Protein AF-A0A4U8SWJ5-F1 (afdb_monomer)

Mean predicted aligned error: 12.41 Å

Solvent-accessible surface area (backbone atoms only — not comparable to full-atom values): 5826 Å² total; per-residue (Å²): 132,85,76,62,93,59,64,76,80,71,45,70,62,52,52,18,58,74,70,72,48,55,54,63,57,57,51,47,26,57,73,76,35,48,67,62,36,51,56,53,53,47,54,54,54,48,52,36,52,50,54,38,51,54,52,53,52,52,51,50,54,51,52,52,53,52,54,58,52,51,56,59,63,74,66,57,74,77,77,75,81,78,78,78,74,78,78,76,80,86,79,82,88,134

Secondary structure (DSSP, 8-state):
----TT-----HHHHHHHTTS-HHHHHHHHHH-HHHHHHHHHHHHHHHHHHHHHHHHHHHHHHHHHHHHHHHHHTSPPPPP-------------

Foldseek 3Di:
DDDPPLDPPQDLVNLCVVVVHDSVVLVCCVVPVVVVNVVSVVVVVVVSVVVVVVVVVVVVVVVVVVVVVVVVVVPDDDDPPPPPPPPPDPDDDD

Structure (mmCIF, N/CA/C/O backbone):
data_AF-A0A4U8SWJ5-F1
#
_entry.id   AF-A0A4U8SWJ5-F1
#
loop_
_atom_site.group_PDB
_atom_site.id
_atom_site.type_symbol
_atom_site.label_atom_id
_atom_site.label_alt_id
_atom_site.label_comp_id
_atom_site.label_asym_id
_atom_site.label_entity_id
_atom_site.label_seq_id
_atom_site.pdbx_PDB_ins_code
_atom_site.Cartn_x
_atom_site.Cartn_y
_atom_site.Cartn_z
_atom_site.occupancy
_atom_site.B_iso_or_equiv
_atom_site.auth_seq_id
_atom_site.auth_comp_id
_atom_site.auth_asym_id
_atom_site.auth_atom_id
_atom_site.pdbx_PDB_model_num
ATOM 1 N N . MET A 1 1 ? 9.073 12.712 17.929 1.00 37.66 1 MET A N 1
ATOM 2 C CA . MET A 1 1 ? 8.208 12.742 16.728 1.00 37.66 1 MET A CA 1
ATOM 3 C C . MET A 1 1 ? 7.168 11.652 16.901 1.00 37.66 1 MET A C 1
ATOM 5 O O . MET A 1 1 ? 7.552 10.504 17.067 1.00 37.66 1 MET A O 1
ATOM 9 N N . LYS A 1 2 ? 5.886 12.011 17.012 1.00 41.09 2 LYS A N 1
ATOM 10 C CA . LYS A 1 2 ? 4.807 11.046 17.261 1.00 41.09 2 LYS A CA 1
ATOM 11 C C . LYS A 1 2 ? 4.632 10.203 15.995 1.00 41.09 2 LYS A C 1
ATOM 13 O O . LYS A 1 2 ? 4.334 10.752 14.937 1.00 41.09 2 LYS A O 1
ATOM 18 N N . ASN A 1 3 ? 4.903 8.905 16.084 1.00 49.75 3 ASN A N 1
ATOM 19 C CA . ASN A 1 3 ? 4.648 7.969 14.996 1.00 49.75 3 ASN A CA 1
ATOM 20 C C . ASN A 1 3 ? 3.136 7.943 14.781 1.00 49.75 3 ASN A C 1
ATOM 22 O O . ASN A 1 3 ? 2.406 7.604 15.707 1.00 49.75 3 ASN A O 1
ATOM 26 N N . ASN A 1 4 ? 2.669 8.363 13.606 1.00 53.84 4 ASN A N 1
ATOM 27 C CA . ASN A 1 4 ? 1.266 8.232 13.244 1.00 53.84 4 ASN A CA 1
ATOM 28 C C . ASN A 1 4 ? 0.942 6.726 13.273 1.00 53.84 4 ASN A C 1
ATOM 30 O O . ASN A 1 4 ? 1.529 5.998 12.468 1.00 53.84 4 ASN A O 1
ATOM 34 N N . PRO A 1 5 ? 0.079 6.227 14.180 1.00 54.34 5 PRO A N 1
ATOM 35 C CA . PRO A 1 5 ? -0.189 4.788 14.297 1.00 54.34 5 PRO A CA 1
ATOM 36 C C . PRO A 1 5 ? -0.840 4.213 13.030 1.00 54.34 5 PRO A C 1
ATOM 38 O O . PRO A 1 5 ? -0.900 3.003 12.848 1.00 54.34 5 PRO A O 1
ATOM 41 N N . PHE A 1 6 ? -1.277 5.094 12.130 1.00 53.50 6 PHE A N 1
ATOM 42 C CA . PHE A 1 6 ? -1.953 4.773 10.885 1.00 53.50 6 PHE A CA 1
ATOM 43 C C . PHE A 1 6 ? -1.056 4.824 9.643 1.00 53.50 6 PHE A C 1
ATOM 45 O O . PHE A 1 6 ? -1.524 4.497 8.557 1.00 53.50 6 PHE A O 1
ATOM 52 N N . SER A 1 7 ? 0.221 5.220 9.762 1.00 56.97 7 SER A N 1
ATOM 53 C CA . SER A 1 7 ? 1.094 5.284 8.584 1.00 56.97 7 SER A CA 1
ATOM 54 C C . SER A 1 7 ? 1.844 3.975 8.350 1.00 56.97 7 SER A C 1
ATOM 56 O O . SER A 1 7 ? 2.849 3.709 9.021 1.00 56.97 7 SER A O 1
ATOM 58 N N . LEU A 1 8 ? 1.407 3.185 7.368 1.00 65.56 8 LEU A N 1
ATOM 59 C CA . LEU A 1 8 ? 2.203 2.088 6.819 1.00 65.56 8 LEU A CA 1
ATOM 60 C C . LEU A 1 8 ? 3.313 2.696 5.959 1.00 65.56 8 LEU A C 1
ATOM 62 O O . LEU A 1 8 ? 3.167 2.875 4.751 1.00 65.56 8 LEU A O 1
ATOM 66 N N . LYS A 1 9 ? 4.445 3.034 6.583 1.00 76.12 9 LYS A N 1
ATOM 67 C CA . LYS A 1 9 ? 5.635 3.522 5.871 1.00 76.12 9 LYS A CA 1
ATOM 68 C C . LYS A 1 9 ? 6.293 2.378 5.098 1.00 76.12 9 LYS A C 1
ATOM 70 O O . LYS A 1 9 ? 7.313 1.846 5.526 1.00 76.12 9 LYS A O 1
ATOM 75 N N . LEU A 1 10 ? 5.706 2.008 3.961 1.00 88.38 10 LEU A N 1
ATOM 76 C CA . LEU A 1 10 ? 6.304 1.054 3.035 1.00 88.38 10 LEU A CA 1
ATOM 77 C C . LEU A 1 10 ? 7.576 1.660 2.442 1.00 88.38 10 LEU A C 1
ATOM 79 O O . LEU A 1 10 ? 7.558 2.723 1.816 1.00 88.38 10 LEU A O 1
ATOM 83 N N . THR A 1 11 ? 8.695 0.976 2.641 1.00 91.44 11 THR A N 1
ATOM 84 C CA . THR A 1 11 ? 9.964 1.346 2.021 1.00 91.44 11 THR A CA 1
ATOM 85 C C . THR A 1 11 ? 9.974 0.946 0.545 1.00 91.44 11 THR A C 1
ATOM 87 O O . THR A 1 11 ? 9.172 0.134 0.081 1.00 91.44 11 THR A O 1
ATOM 90 N N . GLN A 1 12 ? 10.941 1.464 -0.221 1.00 90.56 12 GLN A N 1
ATOM 91 C CA . GLN A 1 12 ? 11.133 1.053 -1.616 1.00 90.56 12 GLN A CA 1
ATOM 92 C C . GLN A 1 12 ? 11.366 -0.466 -1.752 1.00 90.56 12 GLN A C 1
ATOM 94 O O . GLN A 1 12 ? 10.980 -1.050 -2.763 1.00 90.56 12 GLN A O 1
ATOM 99 N N . ARG A 1 13 ? 11.975 -1.105 -0.739 1.00 94.75 13 ARG A N 1
ATOM 100 C CA . ARG A 1 13 ? 12.172 -2.561 -0.691 1.00 94.75 13 ARG A CA 1
ATOM 101 C C . ARG A 1 13 ? 10.850 -3.292 -0.484 1.00 94.75 13 ARG A C 1
ATOM 103 O O . ARG A 1 13 ? 10.607 -4.261 -1.190 1.00 94.75 13 ARG A O 1
ATOM 110 N N . ASP A 1 14 ? 10.003 -2.806 0.418 1.00 94.31 14 ASP A N 1
ATOM 111 C CA . ASP A 1 14 ? 8.705 -3.431 0.697 1.00 94.31 14 ASP A CA 1
ATOM 112 C C . ASP A 1 14 ? 7.804 -3.367 -0.533 1.00 94.31 14 ASP A C 1
ATOM 114 O O . ASP A 1 14 ? 7.226 -4.370 -0.935 1.00 94.31 14 ASP A O 1
ATOM 118 N N . ILE A 1 15 ? 7.755 -2.208 -1.195 1.00 95.12 15 ILE A N 1
ATOM 119 C CA . ILE A 1 15 ? 6.997 -2.040 -2.439 1.00 95.12 15 ILE A CA 1
ATOM 120 C C . ILE A 1 15 ? 7.516 -2.988 -3.525 1.00 95.12 15 ILE A C 1
ATOM 122 O O . ILE A 1 15 ? 6.724 -3.642 -4.198 1.00 95.12 15 ILE A O 1
ATOM 126 N N . ALA A 1 16 ? 8.838 -3.079 -3.692 1.00 96.62 16 ALA A N 1
ATOM 127 C CA . ALA A 1 16 ? 9.443 -3.984 -4.663 1.00 96.62 16 ALA A CA 1
ATOM 128 C C . ALA A 1 16 ? 9.115 -5.458 -4.349 1.00 96.62 16 ALA A C 1
ATOM 130 O O . ALA A 1 16 ? 8.737 -6.198 -5.254 1.00 96.62 16 ALA A O 1
ATOM 131 N N . GLY A 1 17 ? 9.154 -5.849 -3.071 1.00 97.12 17 GLY A N 1
ATOM 132 C CA . GLY A 1 17 ? 8.755 -7.181 -2.611 1.00 97.12 17 GLY A CA 1
ATOM 133 C C . GLY A 1 17 ? 7.279 -7.487 -2.873 1.00 97.12 17 GLY A C 1
ATOM 134 O O . GLY A 1 17 ? 6.966 -8.546 -3.404 1.00 97.12 17 GLY A O 1
ATOM 135 N N . ILE A 1 18 ? 6.373 -6.543 -2.592 1.00 96.44 18 ILE A N 1
ATOM 136 C CA . ILE A 1 18 ? 4.929 -6.698 -2.853 1.00 96.44 18 ILE A CA 1
ATOM 137 C C . ILE A 1 18 ? 4.645 -6.857 -4.351 1.00 96.44 18 ILE A C 1
ATOM 139 O O . ILE A 1 18 ? 3.773 -7.630 -4.738 1.00 96.44 18 ILE A O 1
ATOM 143 N N . LEU A 1 19 ? 5.365 -6.122 -5.198 1.00 96.50 19 LEU A N 1
ATOM 144 C CA . LEU A 1 19 ? 5.226 -6.203 -6.653 1.00 96.50 19 LEU A CA 1
ATOM 145 C C . LEU A 1 19 ? 5.996 -7.382 -7.266 1.00 96.50 19 LEU A C 1
ATOM 147 O O . LEU A 1 19 ? 5.881 -7.602 -8.469 1.00 96.50 19 LEU A O 1
ATOM 151 N N . ASN A 1 20 ? 6.770 -8.117 -6.461 1.00 97.75 20 ASN A N 1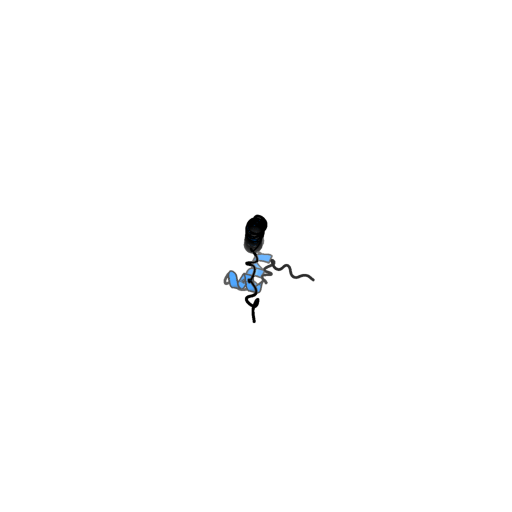
ATOM 152 C CA . ASN A 1 20 ? 7.683 -9.173 -6.893 1.00 97.75 20 ASN A CA 1
ATOM 153 C C . ASN A 1 20 ? 8.634 -8.719 -8.020 1.00 97.75 20 ASN A C 1
ATOM 155 O O . ASN A 1 20 ? 8.766 -9.365 -9.059 1.00 97.75 20 ASN A O 1
ATOM 159 N N . ILE A 1 21 ? 9.271 -7.564 -7.820 1.00 97.44 21 ILE A N 1
ATOM 160 C CA . ILE A 1 21 ? 10.259 -6.983 -8.736 1.00 97.44 21 ILE A CA 1
ATOM 161 C C . ILE A 1 21 ? 11.522 -6.578 -7.981 1.00 97.44 21 ILE A C 1
ATOM 163 O O . ILE A 1 21 ? 11.510 -6.355 -6.771 1.00 97.44 21 ILE A O 1
ATOM 167 N N . ASP A 1 22 ? 12.603 -6.352 -8.719 1.00 97.81 22 ASP A N 1
ATOM 168 C CA . ASP A 1 22 ? 13.795 -5.732 -8.155 1.00 97.81 22 ASP A CA 1
ATOM 169 C C . ASP A 1 22 ? 13.572 -4.255 -7.809 1.00 97.81 22 ASP A C 1
ATOM 171 O O . ASP A 1 22 ? 12.920 -3.490 -8.530 1.00 97.81 22 ASP A O 1
ATOM 175 N N . THR A 1 23 ? 14.250 -3.790 -6.760 1.00 97.31 23 THR A N 1
ATOM 176 C CA . THR A 1 23 ? 14.283 -2.365 -6.389 1.00 97.31 23 THR A CA 1
ATOM 177 C C . THR A 1 23 ? 14.828 -1.479 -7.516 1.00 97.31 23 THR A C 1
ATOM 179 O O . THR A 1 23 ? 14.383 -0.337 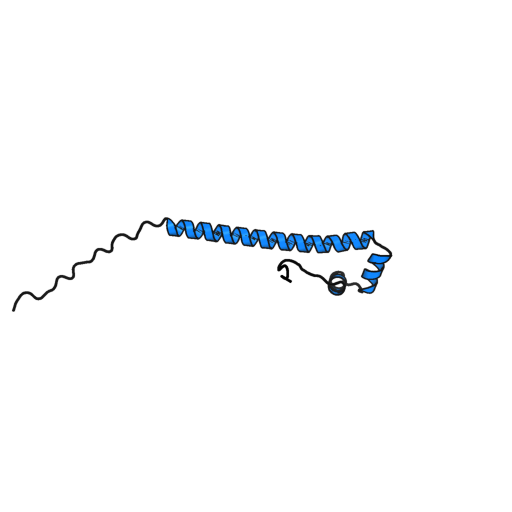-7.676 1.00 97.31 23 THR A O 1
ATOM 182 N N . LYS A 1 24 ? 15.744 -2.010 -8.343 1.00 97.19 24 LYS A N 1
ATOM 183 C CA . LYS A 1 24 ? 16.266 -1.344 -9.550 1.00 97.19 24 LYS A CA 1
ATOM 184 C C . LYS A 1 24 ? 15.177 -1.120 -10.596 1.00 97.19 24 LYS A C 1
ATOM 186 O O . LYS A 1 24 ? 15.134 -0.050 -11.199 1.00 97.19 24 LYS A O 1
ATOM 191 N N . THR A 1 25 ? 14.270 -2.077 -10.782 1.00 97.88 25 THR A N 1
ATOM 192 C CA . THR A 1 25 ? 13.128 -1.938 -11.695 1.00 97.88 25 THR A CA 1
ATOM 193 C C . THR A 1 25 ? 12.223 -0.800 -11.241 1.00 97.88 25 THR A C 1
ATOM 195 O O . THR A 1 25 ? 11.886 0.074 -12.039 1.00 97.88 25 THR A O 1
ATOM 198 N N . LEU A 1 26 ? 11.936 -0.725 -9.939 1.00 96.88 26 LEU A N 1
ATOM 199 C CA . LEU A 1 26 ? 11.157 0.372 -9.365 1.00 96.88 26 LEU A CA 1
ATOM 200 C C . LEU A 1 26 ? 11.853 1.739 -9.523 1.00 96.88 26 LEU A C 1
ATOM 202 O O . LEU A 1 26 ? 11.203 2.737 -9.840 1.00 96.88 26 LEU A O 1
ATOM 206 N N . TYR A 1 27 ? 13.182 1.795 -9.372 1.00 96.19 27 TYR A N 1
ATOM 207 C CA . TYR A 1 27 ? 13.969 3.004 -9.653 1.00 96.19 27 TYR A CA 1
ATOM 208 C C . TYR A 1 27 ? 13.893 3.409 -11.135 1.00 96.19 27 TYR A C 1
ATOM 210 O O . TYR A 1 27 ? 13.690 4.584 -11.455 1.00 96.19 27 TYR A O 1
ATOM 218 N N . ASN A 1 28 ? 14.002 2.439 -12.045 1.00 97.56 28 ASN A N 1
ATOM 219 C CA . ASN A 1 28 ? 13.892 2.664 -13.484 1.00 97.56 28 ASN A CA 1
ATOM 220 C C . ASN A 1 28 ? 12.505 3.172 -13.875 1.00 97.56 28 ASN A C 1
ATOM 222 O O . ASN A 1 28 ? 12.404 4.029 -14.750 1.00 97.56 28 ASN A O 1
ATOM 226 N N . TRP A 1 29 ? 11.442 2.709 -13.216 1.00 97.81 29 TRP A N 1
ATOM 227 C CA . TRP A 1 29 ? 10.101 3.247 -13.434 1.00 97.81 29 TRP A CA 1
ATOM 228 C C . TRP A 1 29 ? 10.015 4.705 -13.001 1.00 97.81 29 TRP A C 1
ATOM 230 O O . TRP A 1 29 ? 9.576 5.540 -13.785 1.00 97.81 29 TRP A O 1
ATOM 240 N N . ARG A 1 30 ? 10.544 5.051 -11.823 1.00 96.06 30 ARG A N 1
ATOM 241 C CA . ARG A 1 30 ? 10.588 6.447 -11.362 1.00 96.06 30 ARG A CA 1
ATOM 242 C C . ARG A 1 30 ? 11.308 7.373 -12.349 1.00 96.06 30 ARG A C 1
ATOM 244 O O . ARG A 1 30 ? 10.906 8.520 -12.516 1.00 96.06 30 ARG A O 1
ATOM 251 N N . LYS A 1 31 ? 12.375 6.890 -12.993 1.00 97.00 31 LYS A N 1
ATOM 252 C CA . LYS A 1 31 ? 13.175 7.682 -13.939 1.00 97.00 31 LYS A CA 1
ATOM 253 C C . LYS A 1 31 ? 12.554 7.745 -15.339 1.00 97.00 31 LYS A C 1
ATOM 255 O O . LYS A 1 31 ? 12.427 8.831 -15.897 1.00 97.00 31 LYS A O 1
ATOM 260 N N . ASN A 1 32 ? 12.170 6.592 -15.886 1.00 98.31 32 ASN A N 1
ATOM 261 C CA . ASN A 1 32 ? 11.877 6.417 -17.312 1.00 98.31 32 ASN A CA 1
ATOM 262 C C . ASN A 1 32 ? 10.389 6.164 -17.612 1.00 98.31 32 ASN A C 1
ATOM 264 O O . ASN A 1 32 ? 9.972 6.285 -18.758 1.00 98.31 32 ASN A O 1
ATOM 268 N N . LYS A 1 33 ? 9.585 5.781 -16.613 1.00 97.69 33 LYS A N 1
ATOM 269 C CA . LYS A 1 33 ? 8.148 5.477 -16.748 1.00 97.69 33 LYS A CA 1
ATOM 270 C C . LYS A 1 33 ? 7.357 6.175 -15.634 1.00 97.69 33 LYS A C 1
ATOM 272 O O . LYS A 1 33 ? 6.733 5.523 -14.798 1.00 97.69 33 LYS A O 1
ATOM 277 N N . LYS A 1 34 ? 7.431 7.510 -15.604 1.00 97.06 34 LYS A N 1
ATOM 278 C CA . LYS A 1 34 ? 6.918 8.344 -14.500 1.00 97.06 34 LYS A CA 1
ATOM 279 C C . LYS A 1 34 ? 5.430 8.124 -14.218 1.00 97.06 34 LYS A C 1
ATOM 281 O O . LYS A 1 34 ? 5.078 7.954 -13.058 1.00 97.06 34 LYS A O 1
ATOM 286 N N . GLU A 1 35 ? 4.601 8.029 -15.257 1.00 98.25 35 GLU A N 1
ATOM 287 C CA . GLU A 1 35 ? 3.159 7.773 -15.112 1.00 98.25 35 GLU A CA 1
ATOM 288 C C . GLU A 1 35 ? 2.872 6.407 -14.474 1.00 98.25 35 GLU A C 1
ATOM 290 O O . GLU A 1 35 ? 2.089 6.311 -13.532 1.00 98.25 35 GLU A O 1
ATOM 295 N N . LEU A 1 36 ? 3.578 5.353 -14.908 1.00 97.69 36 LEU A N 1
ATOM 296 C CA . LEU A 1 36 ? 3.463 4.024 -14.297 1.00 97.69 36 LEU A CA 1
ATOM 297 C C . LEU A 1 36 ? 3.850 4.072 -12.817 1.00 97.69 36 LEU A C 1
ATOM 299 O O . LEU A 1 36 ? 3.132 3.554 -11.966 1.00 97.69 36 LEU A O 1
ATOM 303 N N . TYR A 1 37 ? 4.980 4.710 -12.506 1.00 97.44 37 TYR A N 1
ATOM 304 C CA . TYR A 1 37 ? 5.424 4.866 -11.127 1.00 97.44 37 TYR A CA 1
ATOM 305 C C . TYR A 1 37 ? 4.389 5.625 -10.286 1.00 97.44 37 TYR A C 1
ATOM 307 O O . TYR A 1 37 ? 4.060 5.178 -9.190 1.00 97.44 37 TYR A O 1
ATOM 315 N N . ALA A 1 38 ? 3.835 6.725 -10.804 1.00 97.56 38 ALA A N 1
ATOM 316 C CA . ALA A 1 38 ? 2.836 7.534 -10.114 1.00 97.56 38 ALA A CA 1
ATOM 317 C C . ALA A 1 38 ? 1.563 6.736 -9.794 1.00 97.56 38 ALA A C 1
ATOM 319 O O . ALA A 1 38 ? 1.132 6.728 -8.641 1.00 97.56 38 ALA A O 1
ATOM 320 N N . VAL A 1 39 ? 1.010 6.009 -10.771 1.00 98.19 39 VAL A N 1
ATOM 321 C CA . VAL A 1 39 ? -0.182 5.165 -10.575 1.00 98.19 39 VAL A CA 1
ATOM 322 C C . VAL A 1 39 ? 0.077 4.075 -9.532 1.00 98.19 39 VAL A C 1
ATOM 324 O O . VAL A 1 39 ? -0.736 3.868 -8.631 1.00 98.19 39 VAL A O 1
ATOM 327 N N . VAL A 1 40 ? 1.236 3.416 -9.598 1.00 96.69 40 VAL A N 1
ATOM 328 C CA . VAL A 1 40 ? 1.618 2.375 -8.634 1.00 96.69 40 VAL A CA 1
ATOM 329 C C . VAL A 1 40 ? 1.745 2.954 -7.220 1.00 96.69 40 VAL A C 1
ATOM 331 O O . VAL A 1 40 ? 1.155 2.407 -6.289 1.00 96.69 40 VAL A O 1
ATOM 334 N N . MET A 1 41 ? 2.454 4.077 -7.042 1.00 95.00 41 MET A N 1
ATOM 335 C CA . MET A 1 41 ? 2.581 4.737 -5.732 1.00 95.00 41 MET A CA 1
ATOM 336 C C . MET A 1 41 ? 1.221 5.186 -5.182 1.00 95.00 41 MET A C 1
ATOM 338 O O . MET A 1 41 ? 0.964 5.042 -3.985 1.00 95.00 41 MET A O 1
ATOM 342 N N . LEU A 1 42 ? 0.335 5.692 -6.047 1.00 96.12 42 LEU A N 1
ATOM 343 C CA . LEU A 1 42 ? -1.012 6.093 -5.655 1.00 96.12 42 LEU A CA 1
ATOM 344 C C . LEU A 1 42 ? -1.822 4.903 -5.127 1.00 96.12 42 LEU A C 1
ATOM 346 O O . LEU A 1 42 ? -2.505 5.044 -4.116 1.00 96.12 42 LEU A O 1
ATOM 350 N N . GLY A 1 43 ? -1.688 3.723 -5.739 1.00 95.25 43 GLY A N 1
ATOM 351 C CA . GLY A 1 43 ? -2.331 2.496 -5.262 1.00 95.25 43 GLY A CA 1
ATOM 352 C C . GLY A 1 43 ? -1.922 2.110 -3.835 1.00 95.25 43 GLY A C 1
ATOM 353 O O . GLY A 1 43 ? -2.772 1.730 -3.030 1.00 95.25 43 GLY A O 1
ATOM 354 N N . PHE A 1 44 ? -0.642 2.260 -3.478 1.00 94.19 44 PHE A N 1
ATOM 355 C CA . PHE A 1 44 ? -0.179 2.007 -2.106 1.00 94.19 44 PHE A CA 1
ATOM 356 C C . PHE A 1 44 ? -0.714 3.037 -1.113 1.00 94.19 44 PHE A C 1
ATOM 358 O O . PHE A 1 44 ? -1.214 2.660 -0.054 1.00 94.19 44 PHE A O 1
ATOM 365 N N . LYS A 1 45 ? -0.689 4.323 -1.481 1.00 91.69 45 LYS A N 1
ATOM 366 C CA . LYS A 1 45 ? -1.256 5.393 -0.651 1.00 91.69 45 LYS A CA 1
ATOM 367 C C . LYS A 1 45 ? -2.762 5.212 -0.441 1.00 91.69 45 LYS A C 1
ATOM 369 O O . LYS A 1 45 ? -3.269 5.438 0.652 1.00 91.69 45 LYS A O 1
ATOM 374 N N . PHE A 1 46 ? -3.480 4.766 -1.469 1.00 94.81 46 PHE A N 1
ATOM 375 C CA . PHE A 1 46 ? -4.904 4.466 -1.365 1.00 94.81 46 PHE A CA 1
ATOM 376 C C . PHE A 1 46 ? -5.173 3.345 -0.354 1.00 94.81 46 PHE A C 1
ATOM 378 O O . PHE A 1 46 ? -6.049 3.491 0.493 1.00 94.81 46 PHE A O 1
ATOM 385 N N . LYS A 1 47 ? -4.387 2.259 -0.383 1.00 91.06 47 LYS A N 1
ATOM 386 C CA . LYS A 1 47 ? -4.503 1.171 0.604 1.00 91.06 47 LYS A CA 1
ATOM 387 C C . LYS A 1 47 ? -4.254 1.650 2.036 1.00 91.06 47 LYS A C 1
ATOM 389 O O . LYS A 1 47 ? -4.980 1.244 2.938 1.00 91.06 47 LYS A O 1
ATOM 394 N N . GLU A 1 48 ? -3.263 2.516 2.238 1.00 89.62 48 GLU A N 1
ATOM 395 C CA . GLU A 1 48 ? -2.963 3.113 3.546 1.00 89.62 48 GLU A CA 1
ATOM 396 C C . GLU A 1 48 ? -4.148 3.939 4.074 1.00 89.62 48 GLU A C 1
ATOM 398 O O . GLU A 1 48 ? -4.608 3.728 5.199 1.00 89.62 48 GLU A O 1
ATOM 403 N N . ILE A 1 49 ? -4.695 4.831 3.241 1.00 91.81 49 ILE A N 1
ATOM 404 C CA . ILE A 1 49 ? -5.857 5.658 3.597 1.00 91.81 49 ILE A CA 1
ATOM 405 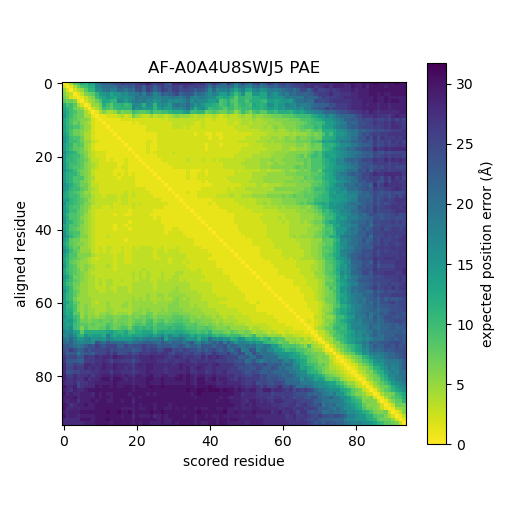C C . ILE A 1 49 ? -7.078 4.780 3.882 1.00 91.81 49 ILE A C 1
ATOM 407 O O . ILE A 1 49 ? -7.759 4.988 4.883 1.00 91.81 49 ILE A O 1
ATOM 411 N N . LEU A 1 50 ? -7.334 3.770 3.047 1.00 93.31 50 LEU A N 1
ATOM 412 C CA . LEU A 1 50 ? -8.468 2.867 3.222 1.00 93.31 50 LEU A CA 1
ATOM 413 C C . LEU A 1 50 ? -8.369 2.087 4.540 1.00 93.31 50 LEU A C 1
ATOM 415 O O . LEU A 1 50 ? -9.341 2.024 5.289 1.00 93.31 50 LEU A O 1
ATOM 419 N N . SER A 1 51 ? -7.191 1.543 4.856 1.00 90.25 51 SER A N 1
ATOM 420 C CA . SER A 1 51 ? -6.960 0.846 6.126 1.00 90.25 51 SER A CA 1
ATOM 421 C C . SER A 1 51 ? -7.125 1.777 7.328 1.00 90.25 51 SER A C 1
ATOM 423 O O . SER A 1 51 ? -7.667 1.366 8.352 1.00 90.25 51 SER A O 1
ATOM 425 N N . THR A 1 52 ? -6.667 3.025 7.211 1.00 90.56 52 THR A N 1
ATOM 426 C CA . THR A 1 52 ? -6.834 4.039 8.258 1.00 90.56 52 THR A CA 1
ATOM 427 C C . THR A 1 52 ? -8.310 4.323 8.497 1.00 90.56 52 THR A C 1
ATOM 429 O O . THR A 1 52 ? -8.771 4.256 9.633 1.00 90.56 52 THR A O 1
ATOM 432 N N . GLN A 1 53 ? -9.066 4.564 7.425 1.00 94.62 53 GLN A N 1
ATOM 433 C CA . GLN A 1 53 ? -10.498 4.829 7.500 1.00 94.62 53 GLN A CA 1
ATOM 434 C C . GLN A 1 53 ? -11.248 3.676 8.175 1.00 94.62 53 GLN A C 1
ATOM 436 O O . GLN A 1 53 ? -12.058 3.909 9.064 1.00 94.62 53 GLN A O 1
ATOM 441 N N . GLN A 1 54 ? -10.943 2.431 7.801 1.00 94.44 54 GLN A N 1
ATOM 442 C CA . GLN A 1 54 ? -11.566 1.249 8.401 1.00 94.44 54 GLN A CA 1
ATOM 443 C C . GLN A 1 54 ? -11.302 1.143 9.907 1.00 94.44 54 GLN A C 1
ATOM 445 O O . GLN A 1 54 ? -12.201 0.769 10.656 1.00 94.44 54 GLN A O 1
ATOM 450 N N . ASN A 1 55 ? -10.089 1.464 10.361 1.00 93.00 55 ASN A N 1
ATOM 451 C CA . ASN A 1 55 ? -9.766 1.451 11.788 1.00 93.00 55 ASN A CA 1
ATOM 452 C C . ASN A 1 55 ? -10.510 2.553 12.546 1.00 93.00 55 ASN A C 1
ATOM 454 O O . ASN A 1 55 ? -11.063 2.277 13.606 1.00 93.00 55 ASN A O 1
ATOM 458 N N . LEU A 1 56 ? -10.583 3.761 11.979 1.00 94.62 56 LEU A N 1
ATOM 459 C CA . LEU A 1 56 ? -11.334 4.868 12.574 1.00 94.62 56 LEU A CA 1
ATOM 460 C C . LEU A 1 56 ? -12.830 4.549 12.681 1.00 94.62 56 LEU A C 1
ATOM 462 O O . LEU A 1 56 ? -13.439 4.816 13.710 1.00 94.62 56 LEU A O 1
ATOM 466 N N . THR A 1 57 ? -13.421 3.937 11.651 1.00 96.81 57 THR A N 1
ATOM 467 C CA . THR A 1 57 ? -14.827 3.506 11.692 1.00 96.81 57 THR A CA 1
ATOM 468 C C . THR A 1 57 ? -15.069 2.487 12.806 1.00 96.81 57 THR A C 1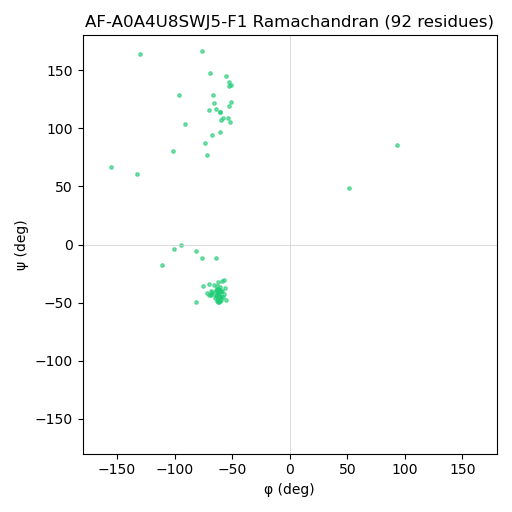
ATOM 470 O O . THR A 1 57 ? -16.003 2.660 13.581 1.00 96.81 57 THR A O 1
ATOM 473 N N . LYS A 1 58 ? -14.198 1.481 12.954 1.00 96.31 58 LYS A N 1
ATOM 474 C CA . LYS A 1 58 ? -14.303 0.494 14.043 1.00 96.31 58 LYS A CA 1
ATOM 475 C C . LYS A 1 58 ? -14.179 1.130 15.427 1.00 96.31 58 LYS A C 1
ATOM 477 O O . LYS A 1 58 ? -14.872 0.726 16.355 1.00 96.31 58 LYS A O 1
ATOM 482 N N . GLU A 1 59 ? -13.285 2.104 15.580 1.00 96.06 59 GLU A N 1
ATOM 483 C CA . GLU A 1 59 ? -13.125 2.844 16.835 1.00 96.06 59 GLU A CA 1
ATOM 484 C C . GLU A 1 59 ? -14.393 3.642 17.170 1.00 96.06 59 GLU A C 1
ATOM 486 O O . GLU A 1 59 ? -14.848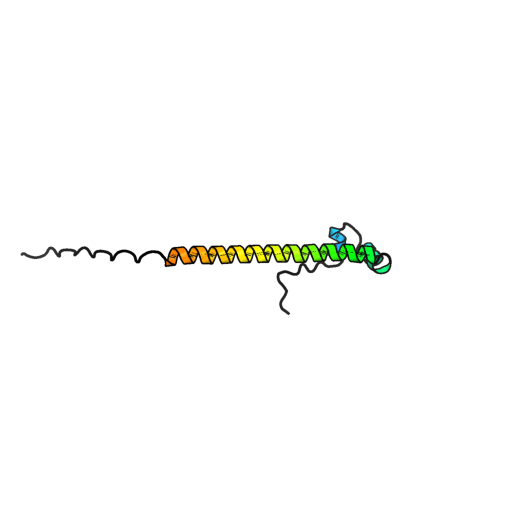 3.625 18.313 1.00 96.06 59 GLU A O 1
ATOM 491 N N . LEU A 1 60 ? -15.013 4.266 16.164 1.00 96.50 60 LEU A N 1
ATOM 492 C CA . LEU A 1 60 ? -16.274 4.988 16.317 1.00 96.50 60 LEU A CA 1
ATOM 493 C C . LEU A 1 60 ? -17.415 4.062 16.769 1.00 96.50 60 LEU A C 1
ATOM 495 O O . LEU A 1 60 ? -18.095 4.369 17.746 1.00 96.50 60 LEU A O 1
ATOM 499 N N . GLU A 1 61 ? -17.579 2.913 16.106 1.00 97.06 61 GLU A N 1
ATOM 500 C CA . GLU A 1 61 ? -18.576 1.885 16.453 1.00 97.06 61 GLU A CA 1
ATOM 501 C C . GLU A 1 61 ? -18.367 1.350 17.878 1.00 97.06 61 GLU A C 1
ATOM 503 O O . GLU A 1 61 ? -19.318 1.147 18.636 1.00 97.06 61 GLU A O 1
ATOM 508 N N . PHE A 1 62 ? -17.107 1.153 18.278 1.00 96.75 62 PHE A N 1
ATOM 509 C CA . PHE A 1 62 ? -16.775 0.728 19.633 1.00 96.75 62 PHE A CA 1
ATOM 510 C C . PHE A 1 62 ? -17.208 1.769 20.670 1.00 96.75 62 PHE A C 1
ATOM 512 O O . PHE A 1 62 ? -17.856 1.415 21.657 1.00 96.75 62 PHE A O 1
ATOM 519 N N . ILE A 1 63 ? -16.895 3.049 20.445 1.00 96.38 63 ILE A N 1
ATOM 520 C CA . ILE A 1 63 ? -17.289 4.144 21.343 1.00 96.38 63 ILE A CA 1
ATOM 521 C C . ILE A 1 63 ? -18.816 4.240 21.439 1.00 96.38 63 ILE A C 1
ATOM 523 O O . ILE A 1 63 ? -19.349 4.323 22.546 1.00 96.38 63 ILE A O 1
ATOM 527 N N . GLU A 1 64 ? -19.523 4.172 20.310 1.00 95.44 64 GLU A N 1
ATOM 528 C CA . GLU A 1 64 ? -20.989 4.163 20.277 1.00 95.44 64 GLU A CA 1
ATOM 529 C C . GLU A 1 64 ? -21.557 3.023 21.137 1.00 95.44 64 GLU A C 1
ATOM 531 O O . GLU A 1 64 ? -22.398 3.254 22.010 1.00 95.44 64 GLU A O 1
ATOM 536 N N . SER A 1 65 ? -21.033 1.804 20.976 1.00 95.44 65 SER A N 1
ATOM 537 C CA . SER A 1 65 ? -21.454 0.652 21.776 1.00 95.44 65 SER A CA 1
ATOM 538 C C . SER A 1 65 ? -21.206 0.840 23.278 1.00 95.44 65 SER A C 1
ATOM 540 O O . SER A 1 65 ? -22.019 0.374 24.080 1.00 95.44 65 SER A O 1
ATOM 542 N N . GLN A 1 66 ? -20.105 1.487 23.677 1.00 94.94 66 GLN A N 1
ATOM 543 C CA . GLN A 1 66 ? -19.810 1.768 25.088 1.00 94.94 66 GLN A CA 1
ATOM 544 C C . GLN A 1 66 ? -20.784 2.793 25.681 1.00 94.94 66 GLN A C 1
ATOM 546 O O . GLN A 1 66 ? -21.247 2.634 26.808 1.00 94.94 66 GLN A O 1
ATOM 551 N N . VAL A 1 67 ? -21.142 3.830 24.924 1.00 94.44 67 VAL A N 1
ATOM 552 C CA . VAL A 1 67 ? -22.108 4.842 25.379 1.00 94.44 67 VAL A CA 1
ATOM 553 C C . VAL A 1 67 ? -23.510 4.236 25.513 1.00 94.44 67 VAL A C 1
ATOM 555 O O . VAL A 1 67 ? -24.210 4.481 26.501 1.00 94.44 67 VAL A O 1
ATOM 558 N N . LEU A 1 68 ? -23.920 3.390 24.564 1.00 91.81 68 LEU A N 1
ATOM 559 C CA . LEU A 1 68 ? -25.215 2.703 24.607 1.00 91.81 68 LEU A CA 1
ATOM 560 C C . LEU A 1 68 ? -25.320 1.697 25.764 1.00 91.81 68 LEU A C 1
ATOM 562 O O . LEU A 1 68 ? -26.394 1.532 26.342 1.00 91.81 68 LEU A O 1
ATOM 566 N N . SER A 1 69 ? -24.227 1.023 26.130 1.00 88.50 69 SER A N 1
ATOM 567 C CA . SER A 1 69 ? -24.229 0.113 27.281 1.00 88.50 69 SER A CA 1
ATOM 568 C C . SER A 1 69 ? -24.287 0.878 28.608 1.00 88.50 69 SER A C 1
ATOM 570 O O . SER A 1 69 ? -25.078 0.524 29.483 1.00 88.50 69 SER A O 1
ATOM 572 N N . GLN A 1 70 ? -23.535 1.974 28.736 1.00 82.00 70 GLN A N 1
ATOM 573 C CA . GLN A 1 70 ? -23.540 2.832 29.927 1.00 82.00 70 GLN A CA 1
ATOM 574 C C . GLN A 1 70 ? -24.904 3.493 30.163 1.00 82.00 70 GLN A C 1
ATOM 576 O O . GLN A 1 70 ? -25.406 3.501 31.286 1.00 82.00 70 GLN A O 1
ATOM 581 N N . THR A 1 71 ? -25.548 3.999 29.108 1.00 75.12 71 THR A N 1
ATOM 582 C CA . THR A 1 71 ? -26.883 4.618 29.214 1.00 75.12 71 THR A CA 1
ATOM 583 C C . THR A 1 71 ? -27.957 3.639 29.695 1.00 75.12 71 THR A C 1
ATOM 585 O O . THR A 1 71 ? -28.834 4.048 30.451 1.00 75.12 71 THR A O 1
ATOM 588 N N . ARG A 1 72 ? -27.859 2.343 29.358 1.00 61.75 72 ARG A N 1
ATOM 589 C CA . ARG A 1 72 ? -28.771 1.301 29.875 1.00 61.75 72 ARG A CA 1
ATOM 590 C C . ARG A 1 72 ? -28.572 0.991 31.360 1.00 61.75 72 ARG A C 1
ATOM 592 O O . ARG A 1 72 ? -29.545 0.681 32.042 1.00 61.75 72 ARG A O 1
ATOM 599 N N . LEU A 1 73 ? -27.340 1.066 31.868 1.00 57.72 73 LEU A N 1
ATOM 600 C CA . LEU A 1 73 ? -27.053 0.825 33.288 1.00 57.72 73 LEU A CA 1
ATOM 601 C C . LEU A 1 73 ? -27.490 2.005 34.164 1.00 57.72 73 LEU A C 1
ATOM 603 O O . LEU A 1 73 ? -28.015 1.801 35.255 1.00 57.72 73 LEU A O 1
ATOM 607 N N . ASN A 1 74 ? -27.355 3.232 33.658 1.00 60.72 74 ASN A N 1
ATOM 608 C CA . ASN A 1 74 ? -27.702 4.447 34.399 1.00 60.72 74 ASN A CA 1
ATOM 609 C C . ASN A 1 74 ? -29.220 4.713 34.478 1.00 60.72 74 ASN A C 1
ATOM 611 O O . ASN A 1 74 ? -29.645 5.572 35.246 1.00 60.72 74 ASN A O 1
ATOM 615 N N . SER A 1 75 ? -30.042 3.989 33.706 1.00 58.84 75 SER A N 1
ATOM 616 C CA . SER A 1 75 ? -31.512 4.056 33.756 1.00 58.84 75 SER A CA 1
ATOM 617 C C . SER A 1 75 ? -32.166 3.007 34.667 1.00 58.84 75 SER A C 1
ATOM 619 O O . SER A 1 75 ? -33.393 2.959 34.745 1.00 58.84 75 SER A O 1
ATOM 621 N N . ALA A 1 76 ? -31.390 2.135 35.322 1.00 58.66 76 ALA A N 1
ATOM 622 C CA . ALA A 1 76 ? -31.947 1.159 36.255 1.00 58.66 76 ALA A CA 1
ATOM 623 C C . ALA A 1 76 ? -32.531 1.888 37.485 1.00 58.66 76 ALA A C 1
ATOM 625 O O . ALA A 1 76 ? -31.825 2.706 38.082 1.00 58.66 76 ALA A O 1
ATOM 626 N N . PRO A 1 77 ? -33.795 1.626 37.882 1.00 63.09 77 PRO A N 1
ATOM 627 C CA . PRO A 1 77 ? -34.345 2.182 39.112 1.00 63.09 77 PRO A CA 1
ATOM 628 C C . PRO A 1 77 ? -33.436 1.810 40.289 1.00 63.09 77 PRO A C 1
ATOM 630 O O . PRO A 1 77 ? -32.888 0.701 40.284 1.00 63.09 77 PRO A O 1
ATOM 633 N N . PRO A 1 7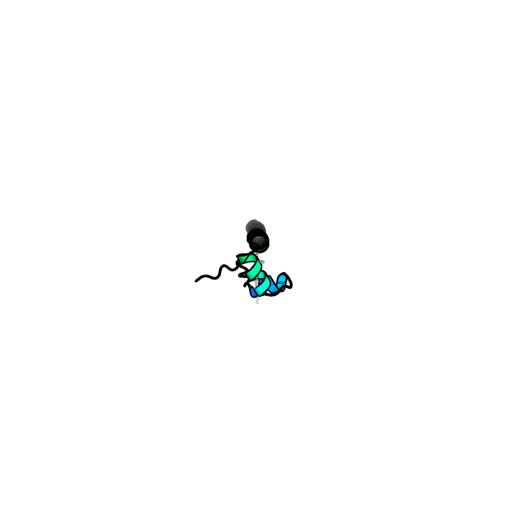8 ? -33.272 2.690 41.296 1.00 66.62 78 PRO A N 1
ATOM 634 C CA . PRO A 1 78 ? -32.527 2.333 42.494 1.00 66.62 78 PRO A CA 1
ATOM 635 C C . PRO A 1 78 ? -33.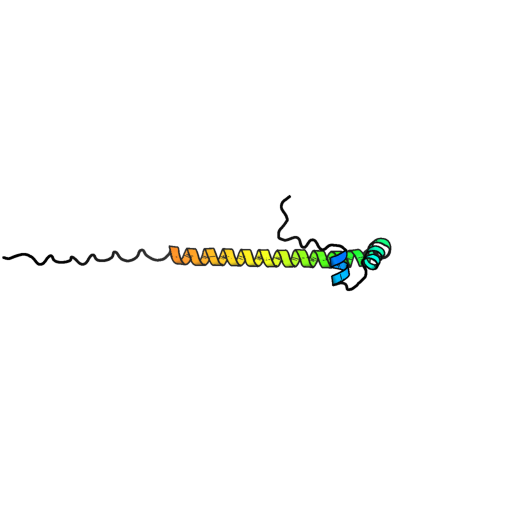078 1.009 43.044 1.00 66.62 78 PRO A C 1
ATOM 637 O O . PRO A 1 78 ? -34.302 0.819 43.032 1.00 66.62 78 PRO A O 1
ATOM 640 N N . PRO A 1 79 ? -32.208 0.076 43.478 1.00 65.31 79 PRO A N 1
ATOM 641 C CA . PRO A 1 79 ? -32.671 -1.172 44.059 1.00 65.31 79 PRO A CA 1
ATOM 642 C C . PRO A 1 79 ? -33.653 -0.839 45.188 1.00 65.31 79 PRO A C 1
ATOM 644 O O . PRO A 1 79 ? -33.397 0.106 45.945 1.00 65.31 79 PRO A O 1
ATOM 647 N N . PRO A 1 80 ? -34.790 -1.555 45.287 1.00 68.88 80 PRO A N 1
ATOM 648 C CA . PRO A 1 80 ? -35.747 -1.309 46.353 1.00 68.88 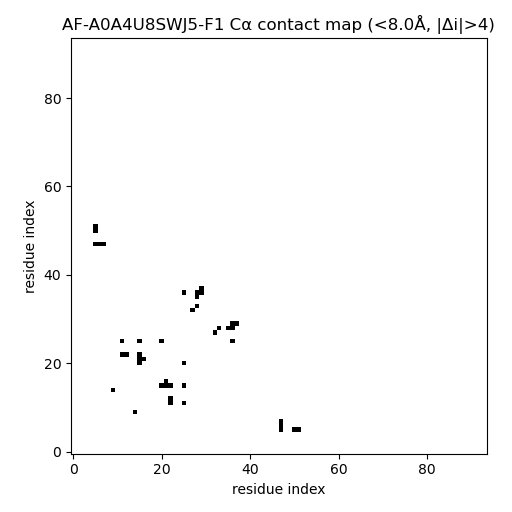80 PRO A CA 1
ATOM 649 C C . PRO A 1 80 ? -35.008 -1.353 47.698 1.00 68.88 80 PRO A C 1
ATOM 651 O O . PRO A 1 80 ? -34.112 -2.194 47.850 1.00 68.88 80 PRO A O 1
ATOM 654 N N . PRO A 1 81 ? -35.335 -0.455 48.651 1.00 65.12 81 PRO A N 1
ATOM 655 C CA . PRO A 1 81 ? -34.693 -0.454 49.956 1.00 65.12 81 PRO A CA 1
ATOM 656 C C . PRO A 1 81 ? -34.762 -1.870 50.518 1.00 65.12 81 PRO A C 1
ATOM 658 O O . PRO A 1 81 ? -35.851 -2.444 50.604 1.00 65.12 81 PRO A O 1
ATOM 661 N N . GLN A 1 82 ? -33.609 -2.462 50.833 1.00 60.34 82 GLN A N 1
ATOM 662 C CA . GLN A 1 82 ? -33.596 -3.771 51.467 1.00 60.34 82 GLN A CA 1
ATOM 663 C C . GLN A 1 82 ? -34.345 -3.630 52.788 1.00 60.34 82 GLN A C 1
ATOM 665 O O . GLN A 1 82 ? -33.926 -2.877 53.666 1.00 60.34 82 GLN A O 1
ATOM 670 N N . SER A 1 83 ? -35.496 -4.299 52.886 1.00 55.88 83 SER A N 1
ATOM 671 C CA . SER A 1 83 ? -36.251 -4.389 54.125 1.00 55.88 83 SER A CA 1
ATOM 672 C C . SER A 1 83 ? -35.333 -5.061 55.136 1.00 55.88 83 SER A C 1
ATOM 674 O O . SER A 1 83 ? -34.996 -6.237 55.004 1.00 55.88 83 SER A O 1
ATOM 676 N N . GLN A 1 84 ? -34.844 -4.267 56.084 1.00 50.59 84 GLN A N 1
ATOM 677 C CA . GLN A 1 84 ? -34.114 -4.756 57.232 1.00 50.59 84 GLN A CA 1
ATOM 678 C C . GLN A 1 84 ? -35.132 -5.537 58.056 1.00 50.59 84 GLN A C 1
ATOM 680 O O .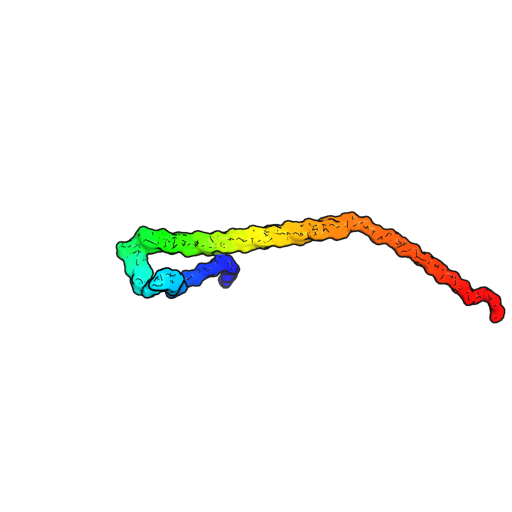 GLN A 1 84 ? -35.934 -4.958 58.779 1.00 50.59 84 GLN A O 1
ATOM 685 N N . CYS A 1 85 ? -35.180 -6.851 57.839 1.00 46.66 85 CYS A N 1
ATOM 686 C CA . CYS A 1 85 ? -35.935 -7.752 58.687 1.00 46.66 85 CYS A CA 1
ATOM 687 C C . CYS A 1 85 ? -35.377 -7.576 60.098 1.00 46.66 85 CYS A C 1
ATOM 689 O O . CYS A 1 85 ? -34.234 -7.957 60.355 1.00 46.66 85 CYS A O 1
ATOM 691 N N . ASP A 1 86 ? -36.162 -6.955 60.976 1.00 52.50 86 ASP A N 1
ATOM 692 C CA . ASP A 1 86 ? -35.894 -6.894 62.403 1.00 52.50 86 ASP A CA 1
ATOM 693 C C . ASP A 1 86 ? -35.645 -8.319 62.907 1.00 52.50 86 ASP A C 1
ATOM 695 O O . ASP A 1 86 ? -36.566 -9.135 63.034 1.00 52.50 86 ASP A O 1
ATOM 699 N N . SER A 1 87 ? -34.379 -8.634 63.183 1.00 56.72 87 SER A N 1
ATOM 700 C CA . SER A 1 87 ? -34.030 -9.725 64.081 1.00 56.72 87 SER A CA 1
ATOM 701 C C . SER A 1 87 ? -34.641 -9.374 65.428 1.00 56.72 87 SER A C 1
ATOM 703 O O . SER A 1 87 ? -34.085 -8.593 66.192 1.00 56.72 87 SER A O 1
ATOM 705 N N . LYS A 1 88 ? -35.827 -9.924 65.693 1.00 57.59 88 LYS A N 1
ATOM 706 C CA . LYS A 1 88 ? -36.405 -9.992 67.030 1.00 57.59 88 LYS A CA 1
ATOM 707 C C . LYS A 1 88 ? -35.366 -10.643 67.941 1.00 57.59 88 LYS A C 1
ATOM 709 O O . LYS A 1 88 ? -35.122 -11.841 67.812 1.00 57.59 88 LYS A O 1
ATOM 714 N N . ASP A 1 89 ? -34.769 -9.851 68.827 1.00 57.59 89 ASP A N 1
ATOM 715 C CA . ASP A 1 89 ? -34.030 -10.342 69.986 1.00 57.59 89 ASP A CA 1
ATOM 716 C C . ASP A 1 89 ? -34.933 -11.303 70.773 1.00 57.59 89 ASP A C 1
ATOM 718 O O . ASP A 1 89 ? -35.996 -10.888 71.246 1.00 57.59 89 ASP A O 1
ATOM 722 N N . PRO A 1 90 ? -34.564 -12.585 70.940 1.00 59.56 90 PRO A N 1
ATOM 723 C CA . PRO A 1 90 ? -35.244 -13.467 71.858 1.00 59.56 90 PRO A CA 1
ATOM 724 C C . PRO A 1 90 ? -34.393 -13.560 73.120 1.00 59.56 90 PRO A C 1
ATOM 726 O O . PRO A 1 90 ? -33.640 -14.515 73.290 1.00 59.56 90 PRO A O 1
ATOM 729 N N . ASN A 1 91 ? -34.491 -12.570 74.007 1.00 55.41 91 ASN A N 1
ATOM 730 C CA . ASN A 1 91 ? -34.220 -12.846 75.414 1.00 55.41 91 ASN A CA 1
ATOM 731 C C . ASN A 1 91 ? -34.928 -11.865 76.349 1.00 55.41 91 ASN A C 1
ATOM 733 O O . ASN A 1 91 ? -34.317 -11.072 77.060 1.00 55.41 91 ASN A O 1
ATOM 737 N N . GLU A 1 92 ? -36.253 -11.949 76.344 1.00 57.56 92 GLU A N 1
ATOM 738 C CA . GLU A 1 92 ? -37.028 -11.644 77.533 1.00 57.56 92 GLU A CA 1
ATOM 739 C C . GLU A 1 92 ? -37.317 -12.980 78.235 1.00 57.56 92 GLU A C 1
ATOM 741 O O . GLU A 1 92 ? -37.839 -13.909 77.613 1.00 57.56 92 GLU A O 1
ATOM 746 N N . ASN A 1 93 ? -37.008 -13.025 79.535 1.00 57.59 93 ASN A N 1
ATOM 747 C CA . ASN A 1 93 ? -37.445 -14.010 80.530 1.00 57.59 93 ASN A CA 1
ATOM 748 C C . ASN A 1 93 ? -36.536 -15.238 80.788 1.00 57.59 93 ASN A C 1
ATOM 750 O O . ASN A 1 93 ? -36.796 -16.336 80.294 1.00 57.59 93 ASN A O 1
ATOM 754 N N . LYS A 1 94 ? -35.545 -15.086 81.682 1.00 46.97 94 LYS A N 1
ATOM 755 C CA . LYS A 1 94 ? -35.561 -15.633 83.063 1.00 46.97 94 LYS A CA 1
ATOM 756 C C . LYS A 1 94 ? -34.170 -15.631 83.704 1.00 46.97 94 LYS A C 1
ATOM 758 O O . LYS A 1 94 ? -33.229 -16.165 83.082 1.00 46.97 94 LYS A O 1
#

Sequence (94 aa):
MKNNPFSLKLTQRDIAGILNIDTKTLYNWRKNKKELYAVVMLGFKFKEILSTQQNLTKELEFIESQVLSQTRLNSAPPPPPQSQCDSKDPNENK

pLDDT: mean 81.93, std 18.6, range [37.66, 98.31]

Organism: NCBI:txid471858

Radius of gyration: 32.0 Å; Cα contacts (8 Å, |Δi|>4): 22; chains: 1; bounding box: 54×28×100 Å